Protein AF-A0AB74HK29-F1 (afdb_monomer_lite)

pLDDT: mean 87.92, std 14.57, range [44.62, 97.5]

Sequence (60 aa):
MASKEQKQNRSFAEKLLRIRGKDYEEWLDEQHQQVIQDNQELILEALEAKLSFKSPAHQD

Structure (mmCIF, N/CA/C/O backbone):
data_AF-A0AB74HK29-F1
#
_entry.id   AF-A0AB74HK29-F1
#
loop_
_atom_site.group_PDB
_atom_site.id
_atom_site.type_symbol
_atom_site.label_atom_id
_atom_site.label_alt_id
_atom_site.label_comp_id
_atom_site.label_asym_id
_atom_site.label_entity_id
_atom_site.label_seq_id
_atom_site.pdbx_PDB_ins_code
_atom_site.Cartn_x
_atom_site.Cartn_y
_atom_site.Cartn_z
_atom_site.occupancy
_atom_site.B_iso_or_equiv
_atom_site.auth_seq_id
_atom_site.auth_comp_id
_atom_site.auth_asym_id
_atom_site.auth_atom_id
_atom_site.pdbx_PDB_model_num
ATOM 1 N N . MET A 1 1 ? 13.122 5.275 14.701 1.00 55.84 1 MET A N 1
ATOM 2 C CA . MET A 1 1 ? 12.064 5.052 15.715 1.00 55.84 1 MET A CA 1
ATOM 3 C C . MET A 1 1 ? 10.777 5.663 15.190 1.00 55.84 1 MET A C 1
ATOM 5 O O . MET A 1 1 ? 10.843 6.785 14.710 1.00 55.84 1 MET A O 1
ATOM 9 N N . ALA A 1 2 ? 9.646 4.954 15.242 1.00 74.62 2 ALA A N 1
ATOM 10 C CA . ALA A 1 2 ? 8.368 5.521 14.806 1.00 74.62 2 ALA A CA 1
ATOM 11 C C . ALA A 1 2 ? 7.935 6.676 15.727 1.00 74.62 2 ALA A C 1
ATOM 13 O O . ALA A 1 2 ? 8.055 6.564 16.954 1.00 74.62 2 ALA A O 1
ATOM 14 N N . SER A 1 3 ? 7.438 7.766 15.141 1.00 90.38 3 SER A N 1
ATOM 15 C CA . SER A 1 3 ? 6.920 8.921 15.871 1.00 90.38 3 SER A CA 1
ATOM 16 C C . SER A 1 3 ? 5.708 8.530 16.724 1.00 90.38 3 SER A C 1
ATOM 18 O O . SER A 1 3 ? 5.044 7.514 16.494 1.00 90.38 3 SER A O 1
ATOM 20 N N . LYS A 1 4 ? 5.404 9.347 17.738 1.00 89.38 4 LYS A N 1
ATOM 21 C CA . LYS A 1 4 ? 4.209 9.161 18.577 1.00 89.38 4 LYS A CA 1
ATOM 22 C C . LYS A 1 4 ? 2.934 9.103 17.725 1.00 89.38 4 LYS A C 1
ATOM 24 O O . LYS A 1 4 ? 2.069 8.269 17.971 1.00 89.38 4 LYS A O 1
ATOM 29 N N . GLU A 1 5 ? 2.872 9.945 16.700 1.00 90.62 5 GLU A N 1
ATOM 30 C CA . GLU A 1 5 ? 1.770 10.014 15.745 1.00 90.62 5 GLU A CA 1
ATOM 31 C C . GLU A 1 5 ? 1.664 8.745 14.888 1.00 90.62 5 GLU A C 1
ATOM 33 O O . GLU A 1 5 ? 0.583 8.180 14.769 1.00 90.62 5 GLU A O 1
ATOM 38 N N . GLN A 1 6 ? 2.783 8.210 14.386 1.00 89.88 6 GLN A N 1
ATOM 39 C CA . GLN A 1 6 ? 2.789 6.957 13.619 1.00 89.88 6 GLN A CA 1
ATOM 40 C C . GLN A 1 6 ? 2.248 5.777 14.438 1.00 89.88 6 GLN A C 1
ATOM 42 O O . GLN A 1 6 ? 1.462 4.976 13.934 1.00 89.88 6 GLN A O 1
ATOM 47 N N . LYS A 1 7 ? 2.614 5.690 15.724 1.00 92.19 7 LYS A N 1
ATOM 48 C CA . LYS A 1 7 ? 2.081 4.661 16.634 1.00 92.19 7 LYS A CA 1
ATOM 49 C C . LYS A 1 7 ? 0.579 4.832 16.876 1.00 92.19 7 LYS A C 1
ATOM 51 O O . LYS A 1 7 ? -0.150 3.844 16.934 1.00 92.19 7 LYS A O 1
ATOM 56 N N . GLN A 1 8 ? 0.116 6.074 17.008 1.00 94.50 8 GLN A N 1
ATOM 57 C CA . GLN A 1 8 ? -1.299 6.385 17.202 1.00 94.50 8 GLN A CA 1
ATOM 58 C C . GLN A 1 8 ? -2.127 6.043 15.956 1.00 94.50 8 GLN A C 1
ATOM 60 O O . GLN A 1 8 ? -3.160 5.385 16.078 1.00 94.50 8 GLN A O 1
ATOM 65 N N . ASN A 1 9 ? -1.644 6.408 14.768 1.00 93.88 9 ASN A N 1
ATOM 66 C CA . ASN A 1 9 ? -2.298 6.096 13.498 1.00 93.88 9 ASN A CA 1
ATOM 67 C C . ASN A 1 9 ? -2.393 4.583 13.280 1.00 93.88 9 ASN A C 1
ATOM 69 O O . ASN A 1 9 ? -3.466 4.085 12.943 1.00 93.88 9 ASN A O 1
ATOM 73 N N . ARG A 1 10 ? -1.313 3.842 13.570 1.00 93.31 10 ARG A N 1
ATOM 74 C CA . ARG A 1 10 ? -1.323 2.373 13.555 1.00 93.31 10 ARG A CA 1
ATOM 75 C C . ARG A 1 10 ? -2.395 1.804 14.488 1.00 93.31 10 ARG A C 1
ATOM 77 O O . ARG A 1 10 ? -3.219 1.015 14.046 1.00 93.31 10 ARG A O 1
ATOM 84 N N . SER A 1 11 ? -2.446 2.254 15.745 1.00 95.25 11 SER A N 1
ATOM 85 C CA . SER A 1 11 ? -3.438 1.759 16.712 1.00 95.25 11 SER A CA 1
ATOM 86 C C . SER A 1 11 ? -4.885 2.032 16.279 1.00 95.25 11 SER A C 1
ATOM 88 O O . SER A 1 11 ? -5.772 1.211 16.518 1.00 95.25 11 SER A O 1
ATOM 90 N N . PHE A 1 12 ? -5.152 3.173 15.639 1.00 96.38 12 PHE A N 1
ATOM 91 C CA . PHE A 1 12 ? -6.479 3.450 15.090 1.00 96.38 12 PHE A CA 1
ATOM 92 C C . PHE A 1 12 ? -6.810 2.565 13.892 1.00 96.38 12 PHE A C 1
ATOM 94 O O . PHE A 1 12 ? -7.913 2.020 13.845 1.00 96.38 12 PHE A O 1
ATOM 101 N N . ALA A 1 13 ? -5.870 2.385 12.964 1.00 95.81 13 ALA A N 1
ATOM 102 C CA . ALA A 1 13 ? -6.047 1.504 11.816 1.00 95.81 13 ALA A CA 1
ATOM 103 C C . ALA A 1 13 ? -6.336 0.060 12.259 1.00 95.81 13 ALA A C 1
ATOM 105 O O . ALA A 1 13 ? -7.321 -0.523 11.812 1.00 95.81 13 ALA A O 1
ATOM 106 N N . GLU A 1 14 ? -5.567 -0.472 13.214 1.00 96.50 14 GLU A N 1
ATOM 107 C CA . GLU A 1 14 ? -5.787 -1.798 13.811 1.00 96.50 14 GLU A CA 1
ATOM 108 C C . GLU A 1 14 ? -7.204 -1.940 14.389 1.00 96.50 14 GLU A C 1
ATOM 110 O O . GLU A 1 14 ? -7.901 -2.918 14.118 1.00 96.50 14 GLU A O 1
ATOM 115 N N . LYS A 1 15 ? -7.679 -0.947 15.155 1.00 97.44 15 LYS A N 1
ATOM 116 C CA . LYS A 1 15 ? -9.039 -0.967 15.723 1.00 97.44 15 LYS A CA 1
ATOM 117 C C . LYS A 1 15 ? -10.116 -0.947 14.641 1.00 97.44 15 LYS A C 1
ATOM 119 O O . LYS A 1 15 ? -11.089 -1.691 14.745 1.00 97.44 15 LYS A O 1
ATOM 124 N N . LEU A 1 16 ? -9.957 -0.106 13.621 1.00 97.50 16 LEU A N 1
ATOM 125 C CA . LEU A 1 16 ? -10.912 0.003 12.517 1.00 97.50 16 LEU A CA 1
ATOM 126 C C . LEU A 1 16 ? -10.983 -1.290 11.700 1.00 97.50 16 LEU A C 1
ATOM 128 O O . LEU A 1 16 ? -12.078 -1.744 11.378 1.00 97.50 16 LEU A O 1
ATOM 132 N N . LEU A 1 17 ? -9.835 -1.895 11.397 1.00 96.88 17 LEU A N 1
ATOM 133 C CA . LEU A 1 17 ? -9.756 -3.156 10.659 1.00 96.88 17 LEU A CA 1
ATOM 134 C C . LEU A 1 17 ? -10.360 -4.304 11.464 1.00 96.88 17 LEU A C 1
ATOM 136 O O . LEU A 1 17 ? -11.193 -5.039 10.938 1.00 96.88 17 LEU A O 1
ATOM 140 N N . ARG A 1 18 ? -10.087 -4.362 12.772 1.00 95.75 18 ARG A N 1
ATOM 141 C CA . ARG A 1 18 ? -10.710 -5.342 13.667 1.00 95.75 18 ARG A CA 1
ATOM 142 C C . ARG A 1 18 ? -12.236 -5.225 13.703 1.00 95.75 18 ARG A C 1
ATOM 144 O O . ARG A 1 18 ? -12.914 -6.246 13.682 1.00 95.75 18 ARG A O 1
ATOM 151 N N . ILE A 1 19 ? -12.789 -4.007 13.728 1.00 97.06 19 ILE A N 1
ATOM 152 C CA . ILE A 1 19 ? -14.249 -3.786 13.641 1.00 97.06 19 ILE A CA 1
ATOM 153 C C . ILE A 1 19 ? -14.808 -4.308 12.309 1.00 97.06 19 ILE A C 1
ATOM 155 O O . ILE A 1 19 ? -15.924 -4.817 12.264 1.00 97.06 19 ILE A O 1
ATOM 159 N N . ARG A 1 20 ? -14.024 -4.211 11.233 1.00 94.12 20 ARG A N 1
ATOM 160 C CA . ARG A 1 20 ? -14.366 -4.721 9.898 1.00 94.12 20 ARG A CA 1
ATOM 161 C C . ARG A 1 20 ? -14.066 -6.216 9.720 1.00 94.12 20 ARG A C 1
ATOM 163 O O . ARG A 1 20 ? -14.260 -6.727 8.625 1.00 94.12 20 ARG A O 1
ATOM 170 N N . GLY A 1 21 ? -13.602 -6.905 10.766 1.00 94.81 21 GLY A N 1
ATOM 171 C CA . GLY A 1 21 ? -13.261 -8.328 10.720 1.00 94.81 21 GLY A CA 1
ATOM 172 C C . GLY A 1 21 ? -11.995 -8.649 9.923 1.00 94.81 21 GLY A C 1
ATOM 173 O O . GLY A 1 21 ? -11.840 -9.787 9.495 1.00 94.81 21 GLY A O 1
ATOM 174 N N . LYS A 1 22 ? -11.113 -7.666 9.709 1.00 95.00 22 LYS A N 1
ATOM 175 C CA . LYS A 1 22 ? -9.876 -7.816 8.940 1.00 95.00 22 LYS A CA 1
A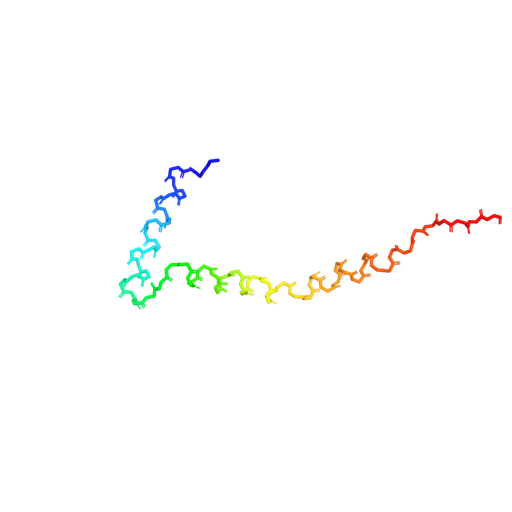TOM 176 C C . LYS A 1 22 ? -8.647 -7.752 9.846 1.00 95.00 22 LYS A C 1
ATOM 178 O O . LYS A 1 22 ? -8.608 -6.928 10.763 1.00 95.00 22 LYS A O 1
ATOM 183 N N . ASP A 1 23 ? -7.658 -8.600 9.578 1.00 95.19 23 ASP A N 1
ATOM 184 C CA . ASP A 1 23 ? -6.366 -8.558 10.261 1.00 95.19 23 ASP A CA 1
ATOM 185 C C . ASP A 1 23 ? -5.495 -7.398 9.744 1.00 95.19 23 ASP A C 1
ATOM 187 O O . ASP A 1 23 ? -5.551 -7.026 8.570 1.00 95.19 23 ASP A O 1
ATOM 191 N N . TYR A 1 24 ? -4.724 -6.778 10.641 1.00 94.44 24 TYR A N 1
ATOM 192 C CA . TYR A 1 24 ? -3.898 -5.620 10.289 1.00 94.44 24 TYR A CA 1
ATOM 193 C C . TYR A 1 24 ? -2.707 -5.997 9.408 1.00 94.44 24 TYR A C 1
ATOM 195 O O . TYR A 1 24 ? -2.403 -5.259 8.474 1.00 94.44 24 TYR A O 1
ATOM 203 N N . GLU A 1 25 ? -2.042 -7.113 9.703 1.00 94.38 25 GLU A N 1
ATOM 204 C CA . GLU A 1 25 ? -0.852 -7.543 8.969 1.00 94.38 25 GLU A CA 1
ATOM 205 C C . GLU A 1 25 ? -1.258 -8.059 7.581 1.00 94.38 25 GLU A C 1
ATOM 207 O O . GLU A 1 25 ? -0.656 -7.662 6.589 1.00 94.38 25 GLU A O 1
ATOM 212 N N . GLU A 1 26 ? -2.365 -8.806 7.480 1.00 95.25 26 GLU A N 1
ATOM 213 C CA . GLU A 1 26 ? -2.942 -9.201 6.183 1.00 95.25 26 GLU A CA 1
ATOM 214 C C . GLU A 1 26 ? -3.313 -7.979 5.324 1.00 95.25 26 GLU A C 1
ATOM 216 O O . GLU A 1 26 ? -2.975 -7.906 4.143 1.00 95.25 26 GLU A O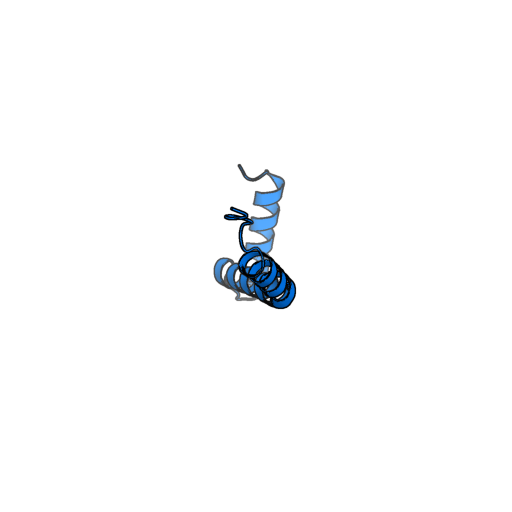 1
ATOM 221 N N . TRP A 1 27 ? -3.974 -6.975 5.912 1.00 96.25 27 TRP A N 1
ATOM 222 C CA . TRP A 1 27 ? -4.281 -5.732 5.201 1.00 96.25 27 TRP A CA 1
ATOM 223 C C . TRP A 1 27 ? -3.017 -4.993 4.752 1.00 96.25 27 TRP A C 1
ATOM 225 O O . TRP A 1 27 ? -2.986 -4.450 3.649 1.00 96.25 27 TRP A O 1
ATOM 235 N N . LEU A 1 28 ? -1.985 -4.954 5.595 1.00 95.75 28 LEU A N 1
ATOM 236 C CA . LEU A 1 28 ? -0.727 -4.289 5.280 1.00 95.75 28 LEU A CA 1
ATOM 237 C C . LEU A 1 28 ? -0.010 -4.976 4.110 1.00 95.75 28 LEU A C 1
ATOM 239 O O . LEU A 1 28 ? 0.484 -4.289 3.215 1.00 95.75 28 LEU A O 1
ATOM 243 N N . ASP A 1 29 ? -0.019 -6.307 4.075 1.00 96.44 29 ASP A N 1
ATOM 244 C CA . ASP A 1 29 ? 0.531 -7.088 2.967 1.00 96.44 29 ASP A CA 1
ATOM 245 C C . ASP A 1 29 ? -0.192 -6.801 1.646 1.00 96.44 29 ASP A C 1
ATOM 247 O O . ASP A 1 29 ? 0.460 -6.606 0.618 1.00 96.44 29 ASP A O 1
ATOM 251 N N . GLU A 1 30 ? -1.520 -6.675 1.660 1.00 96.56 30 GLU A N 1
ATO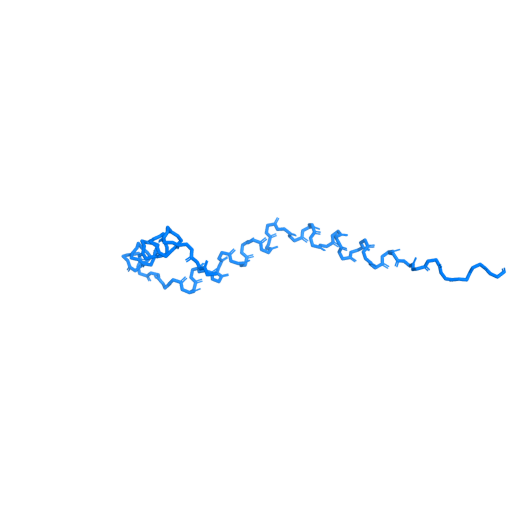M 252 C CA . GLU A 1 30 ? -2.271 -6.241 0.477 1.00 96.56 30 GLU A CA 1
ATOM 253 C C . GLU A 1 30 ? -1.883 -4.828 0.027 1.00 96.56 30 GLU A C 1
ATOM 255 O O . GLU A 1 30 ? -1.765 -4.576 -1.171 1.00 96.56 30 GLU A O 1
ATOM 260 N N . GLN A 1 31 ? -1.660 -3.894 0.962 1.00 96.88 31 GLN A N 1
ATOM 261 C CA . GLN A 1 31 ? -1.210 -2.546 0.596 1.00 96.88 31 GLN A CA 1
ATOM 262 C C . GLN A 1 31 ? 0.176 -2.585 -0.059 1.00 96.88 31 GLN A C 1
ATOM 264 O O . GLN A 1 31 ? 0.406 -1.878 -1.039 1.00 96.88 31 GLN A O 1
ATOM 269 N N . HIS A 1 32 ? 1.091 -3.426 0.435 1.00 96.94 32 HIS A N 1
ATOM 270 C CA . HIS A 1 32 ? 2.392 -3.624 -0.205 1.00 96.94 32 HIS A CA 1
ATOM 271 C C . HIS A 1 32 ? 2.246 -4.185 -1.624 1.00 96.94 32 HIS A C 1
ATOM 273 O O . HIS A 1 32 ? 2.897 -3.692 -2.547 1.00 96.94 32 HIS A O 1
ATOM 279 N N . GLN A 1 33 ? 1.378 -5.183 -1.813 1.00 96.81 33 GLN A N 1
ATOM 280 C CA . GLN A 1 33 ? 1.105 -5.757 -3.132 1.00 96.81 33 GLN A CA 1
ATOM 281 C C . GLN A 1 33 ? 0.525 -4.718 -4.093 1.00 96.81 33 GLN A C 1
ATOM 283 O O . GLN A 1 33 ? 0.996 -4.625 -5.225 1.00 96.81 33 GLN A O 1
ATOM 288 N N . GLN A 1 34 ? -0.433 -3.908 -3.636 1.00 97.19 34 GLN A N 1
ATOM 289 C CA . GLN A 1 34 ? -1.037 -2.854 -4.448 1.00 97.19 34 GLN A CA 1
ATOM 290 C C . GLN A 1 34 ? 0.011 -1.838 -4.908 1.00 97.19 34 GLN A C 1
ATOM 292 O O . GLN A 1 34 ? 0.097 -1.547 -6.094 1.00 97.19 34 GLN A O 1
ATOM 297 N N . VAL A 1 35 ? 0.875 -1.367 -4.002 1.00 97.31 35 VAL A N 1
ATOM 298 C CA . VAL A 1 35 ? 1.958 -0.433 -4.354 1.00 97.31 35 VAL A CA 1
ATOM 299 C C . VAL A 1 35 ? 2.900 -1.039 -5.396 1.00 97.31 35 VAL A C 1
ATOM 301 O O . VAL A 1 35 ? 3.315 -0.343 -6.318 1.00 97.31 35 VAL A O 1
ATOM 304 N N . ILE A 1 36 ? 3.237 -2.326 -5.289 1.00 95.44 36 ILE A N 1
ATOM 305 C CA . ILE A 1 36 ? 4.077 -2.998 -6.291 1.00 95.44 36 ILE A CA 1
ATOM 306 C C . ILE A 1 36 ? 3.364 -3.067 -7.646 1.00 95.44 36 ILE A C 1
ATOM 308 O O . ILE A 1 36 ? 3.977 -2.754 -8.665 1.00 95.44 36 ILE A O 1
ATOM 312 N N . GLN A 1 37 ? 2.089 -3.460 -7.663 1.00 96.12 37 GLN A N 1
ATOM 313 C CA . GLN A 1 37 ? 1.297 -3.572 -8.890 1.00 96.12 37 GLN A CA 1
ATOM 314 C C . GLN A 1 37 ? 1.121 -2.214 -9.578 1.00 96.12 37 GLN A C 1
ATOM 316 O O . GLN A 1 37 ? 1.370 -2.105 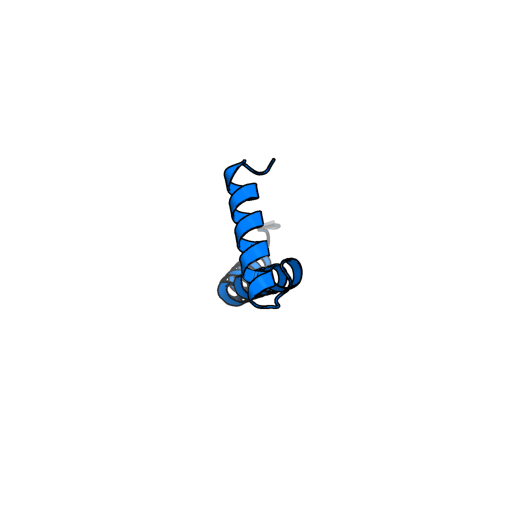-10.776 1.00 96.12 37 GLN A O 1
ATOM 321 N N . ASP A 1 38 ? 0.798 -1.168 -8.817 1.00 96.62 38 ASP A N 1
ATOM 322 C CA . ASP A 1 38 ? 0.611 0.194 -9.331 1.00 96.62 38 ASP A CA 1
ATOM 323 C C . ASP A 1 38 ? 1.889 0.772 -9.957 1.00 96.62 38 ASP A C 1
ATOM 325 O O . ASP A 1 38 ? 1.829 1.669 -10.794 1.00 96.62 38 ASP A O 1
ATOM 329 N N . ASN A 1 39 ? 3.056 0.261 -9.556 1.00 96.50 39 ASN A N 1
ATOM 330 C CA . ASN A 1 39 ? 4.362 0.719 -10.026 1.00 96.50 39 ASN A CA 1
ATOM 331 C C . ASN A 1 39 ? 5.068 -0.326 -10.904 1.00 96.50 39 ASN A C 1
ATOM 333 O O . ASN A 1 39 ? 6.278 -0.230 -11.116 1.00 96.50 39 ASN A O 1
ATOM 337 N N . GLN A 1 40 ? 4.346 -1.326 -11.421 1.00 94.88 40 GLN A N 1
ATOM 338 C CA . GLN A 1 40 ? 4.951 -2.422 -12.177 1.00 94.88 40 GLN A CA 1
ATOM 339 C C . GLN A 1 40 ? 5.665 -1.932 -13.444 1.00 94.88 40 GLN A C 1
ATOM 341 O O . GLN A 1 40 ? 6.775 -2.380 -13.721 1.00 94.88 40 GLN A O 1
ATOM 346 N N . GLU A 1 41 ? 5.075 -0.983 -14.175 1.00 93.62 41 GLU A N 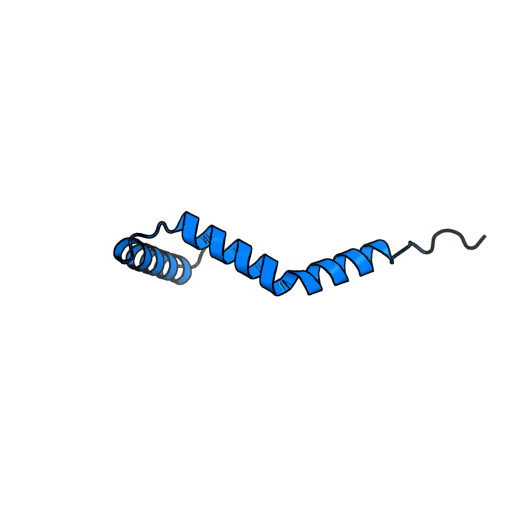1
ATOM 347 C CA . GLU A 1 41 ? 5.692 -0.392 -15.372 1.00 93.62 41 GLU A CA 1
ATOM 348 C C . GLU A 1 41 ? 6.989 0.343 -15.026 1.00 93.62 41 GLU A C 1
ATOM 350 O O . GLU A 1 41 ? 8.022 0.076 -15.630 1.00 93.62 41 GLU A O 1
ATOM 355 N N . LEU A 1 42 ? 6.980 1.174 -13.979 1.00 95.19 42 LEU A N 1
ATOM 356 C CA . LEU A 1 42 ? 8.177 1.872 -13.503 1.00 95.19 42 LEU A CA 1
ATOM 357 C C . LEU A 1 42 ? 9.283 0.894 -13.077 1.00 95.19 42 LEU A C 1
ATOM 359 O O . LEU A 1 42 ? 10.464 1.128 -13.332 1.00 95.19 42 LEU A O 1
ATOM 363 N N . ILE A 1 43 ? 8.913 -0.206 -12.414 1.00 92.75 43 ILE A N 1
ATOM 364 C CA . ILE A 1 43 ? 9.858 -1.261 -12.037 1.00 92.75 43 ILE A CA 1
ATOM 365 C C . ILE A 1 43 ? 10.463 -1.891 -13.295 1.00 92.75 43 ILE A C 1
ATOM 367 O O . ILE A 1 43 ? 11.681 -2.054 -13.355 1.00 92.75 43 ILE A O 1
ATOM 371 N N . LEU A 1 44 ? 9.644 -2.223 -14.297 1.00 93.56 44 LEU A N 1
ATOM 372 C CA . LEU A 1 44 ? 10.115 -2.789 -15.562 1.00 93.56 44 LEU A CA 1
ATOM 373 C C . LEU A 1 44 ? 11.044 -1.819 -16.298 1.00 93.56 44 LEU A C 1
ATOM 375 O O . LEU A 1 44 ? 12.157 -2.210 -16.633 1.00 93.56 44 LEU A O 1
ATOM 379 N N . GLU A 1 45 ? 10.657 -0.553 -16.451 1.00 94.44 45 GLU A N 1
ATOM 380 C CA . GLU A 1 45 ? 11.490 0.484 -17.071 1.00 94.44 45 GLU A CA 1
ATOM 381 C C . GLU A 1 45 ? 12.836 0.644 -16.354 1.00 94.44 45 GLU A C 1
ATOM 383 O O . GLU A 1 45 ? 13.891 0.709 -16.989 1.00 94.44 45 GLU A O 1
ATOM 388 N N . ALA A 1 46 ? 12.836 0.665 -15.018 1.00 93.38 46 ALA A N 1
ATOM 389 C CA . ALA A 1 46 ? 14.061 0.773 -14.235 1.00 93.38 46 ALA A CA 1
ATOM 390 C C . ALA A 1 46 ? 14.967 -0.459 -14.398 1.00 93.38 46 ALA A C 1
ATOM 392 O O . ALA A 1 46 ? 16.193 -0.321 -14.476 1.00 93.38 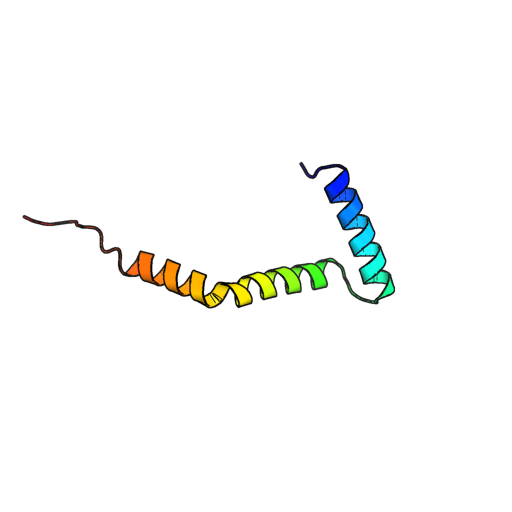46 ALA A O 1
ATOM 393 N N . LEU A 1 47 ? 14.386 -1.662 -14.452 1.00 92.75 47 LEU A N 1
ATOM 394 C CA . LEU A 1 47 ? 15.120 -2.906 -14.687 1.00 92.75 47 LEU A CA 1
ATOM 395 C C . LEU A 1 47 ? 15.690 -2.954 -16.109 1.00 92.75 47 LEU A C 1
ATOM 397 O O . LEU A 1 47 ? 16.867 -3.275 -16.279 1.00 92.75 47 LEU A O 1
ATOM 401 N N . GLU A 1 48 ? 14.904 -2.578 -17.115 1.00 91.81 48 GLU A N 1
ATOM 402 C CA . GLU A 1 48 ? 15.343 -2.481 -18.507 1.00 91.81 48 GLU A CA 1
ATOM 403 C C . GLU A 1 48 ? 16.469 -1.465 -18.666 1.00 91.81 48 GLU A C 1
ATOM 405 O O . GLU A 1 48 ? 17.497 -1.799 -19.247 1.00 91.81 48 GLU A O 1
ATOM 410 N N . ALA A 1 49 ? 16.347 -0.277 -18.069 1.00 90.75 49 ALA A N 1
ATOM 411 C CA . ALA A 1 49 ? 17.393 0.742 -18.087 1.00 90.75 49 ALA A CA 1
ATOM 412 C C . ALA A 1 49 ? 18.704 0.242 -17.458 1.00 90.75 49 ALA A C 1
ATOM 414 O O . ALA A 1 49 ? 19.792 0.570 -17.933 1.00 90.75 49 ALA A O 1
ATOM 415 N N . LYS A 1 50 ? 18.628 -0.573 -16.396 1.00 89.88 50 LYS A N 1
ATOM 416 C CA . LYS A 1 50 ? 19.804 -1.209 -15.780 1.00 89.88 50 LYS A CA 1
ATOM 417 C C . LYS A 1 50 ? 20.412 -2.291 -16.671 1.00 89.88 50 LYS A C 1
ATOM 419 O O . LYS A 1 50 ? 21.635 -2.379 -16.733 1.00 89.88 50 LYS A O 1
ATOM 424 N N . LEU A 1 51 ? 19.592 -3.090 -17.353 1.00 85.56 51 LEU A N 1
ATOM 425 C CA . LEU A 1 51 ? 20.049 -4.131 -18.281 1.00 85.56 51 LEU A CA 1
ATOM 426 C C . LEU A 1 51 ? 20.618 -3.547 -19.582 1.00 85.56 51 LEU A C 1
ATOM 428 O O . LEU A 1 51 ? 21.582 -4.082 -20.128 1.00 85.56 51 LEU A O 1
ATOM 432 N N . SER A 1 52 ? 20.056 -2.438 -20.068 1.00 73.94 52 SER A N 1
ATOM 433 C CA . SER A 1 52 ? 20.537 -1.714 -21.247 1.00 73.94 52 SER A CA 1
ATOM 434 C C . SER A 1 52 ? 21.810 -0.921 -20.964 1.00 73.94 52 SER A C 1
ATOM 436 O O . SER A 1 52 ? 22.546 -0.589 -21.894 1.00 73.94 52 SER A O 1
ATOM 438 N N . PHE A 1 53 ? 22.102 -0.633 -19.691 1.00 64.19 53 PHE A N 1
ATOM 439 C CA . PHE A 1 53 ? 23.362 -0.039 -19.259 1.00 64.19 53 PHE A CA 1
ATOM 440 C C . PHE A 1 53 ? 24.495 -1.075 -19.341 1.00 64.19 53 PHE A C 1
ATOM 442 O O . PHE A 1 53 ? 25.030 -1.549 -18.339 1.00 64.19 53 PHE A O 1
ATOM 449 N N . LYS A 1 54 ? 24.895 -1.434 -20.566 1.00 60.56 54 LYS A N 1
ATOM 450 C CA . LYS A 1 54 ? 26.213 -2.023 -20.810 1.00 60.56 54 LYS A CA 1
ATOM 451 C C . LYS A 1 54 ? 27.256 -0.986 -20.396 1.00 60.56 54 LYS A C 1
ATOM 453 O O . LYS A 1 54 ? 27.312 0.095 -20.980 1.00 60.56 54 LYS A O 1
ATOM 458 N N . SER A 1 55 ? 28.079 -1.320 -19.403 1.00 56.72 55 SER A N 1
ATOM 459 C CA . SER A 1 55 ? 29.279 -0.545 -19.078 1.00 56.72 55 SER A CA 1
ATOM 460 C C . SER A 1 55 ? 30.065 -0.234 -20.359 1.00 56.72 55 SER A C 1
ATOM 462 O O . SER A 1 55 ? 30.317 -1.162 -21.134 1.00 56.72 55 SER A O 1
ATOM 464 N N . PRO A 1 56 ? 30.499 1.019 -20.585 1.00 53.00 56 PRO A N 1
ATOM 465 C CA . PRO A 1 56 ? 31.500 1.319 -21.595 1.00 53.00 56 PRO A CA 1
ATOM 466 C C . PRO A 1 56 ? 32.843 0.790 -21.078 1.00 53.00 56 PRO A C 1
ATOM 468 O O . PRO A 1 56 ? 33.617 1.509 -20.455 1.00 53.00 56 PRO A O 1
ATOM 471 N N . ALA A 1 57 ? 33.087 -0.503 -21.265 1.00 61.69 57 ALA A N 1
ATOM 472 C CA . ALA A 1 57 ? 34.389 -1.114 -21.064 1.00 61.69 57 ALA A CA 1
ATOM 473 C C . ALA A 1 57 ? 34.853 -1.680 -22.409 1.00 61.69 57 ALA A C 1
ATOM 475 O O . ALA A 1 57 ? 34.167 -2.519 -22.990 1.00 61.69 57 ALA A O 1
ATOM 476 N N . HIS A 1 58 ? 36.021 -1.195 -22.841 1.00 54.03 58 HIS A N 1
ATOM 477 C CA . HIS A 1 58 ? 36.779 -1.512 -24.058 1.00 54.03 58 HIS A CA 1
ATOM 478 C C . HIS A 1 58 ? 36.398 -0.734 -25.330 1.00 54.03 58 HIS A C 1
ATOM 480 O O . HIS A 1 58 ? 35.751 -1.243 -26.241 1.00 54.03 58 HIS A O 1
ATOM 486 N N . GLN A 1 59 ? 36.873 0.515 -25.399 1.00 44.62 59 GLN A N 1
ATOM 487 C CA . GLN A 1 59 ? 37.516 1.014 -26.618 1.00 44.62 59 GLN A CA 1
ATOM 488 C C . GLN A 1 59 ? 39.024 0.816 -26.414 1.00 44.62 59 GLN A C 1
ATOM 490 O O . GLN A 1 59 ? 39.616 1.531 -25.605 1.00 44.62 59 GLN A O 1
ATOM 495 N N . ASP A 1 60 ? 39.583 -0.203 -27.066 1.00 46.78 60 ASP A N 1
ATOM 496 C CA . ASP A 1 60 ? 41.023 -0.343 -27.324 1.00 46.78 60 ASP A CA 1
ATOM 497 C C . ASP A 1 60 ? 41.351 0.286 -28.688 1.00 46.78 60 ASP A C 1
ATOM 499 O O . ASP A 1 60 ? 40.488 0.189 -29.597 1.00 46.78 60 ASP A O 1
#

Radius of gyration: 20.33 Å; chains: 1; bounding box: 55×19×46 Å

Foldseek 3Di:
DDDPVRVVVLVVQQVVCVVVVHHSVVVVVVVVVVVCVVCVVVVVVVVVVVVVPDDPDDPD

Secondary structure (DSSP, 8-state):
---HHHHHHHHHHHHHHHHTT--HHHHHHHHHHHHHHHTHHHHHHHHHHHHH--------